Protein AF-A0A9E4DY76-F1 (afdb_monomer)

Mean predicted aligned error: 4.2 Å

Solvent-accessible surface area (backbone atoms only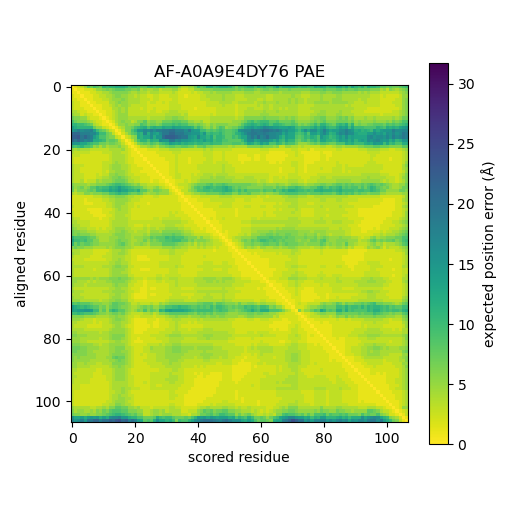 — not comparable to full-atom values): 7134 Å² total; per-residue (Å²): 137,89,80,87,87,82,88,83,85,87,84,70,58,85,99,66,62,73,85,73,60,51,61,70,65,53,86,79,58,78,75,90,82,75,93,61,71,50,72,51,74,31,88,49,70,27,47,72,91,71,70,30,59,67,46,52,87,70,53,35,76,76,25,80,73,82,58,49,75,63,78,88,71,39,63,17,41,58,63,94,61,52,30,74,95,68,35,85,56,50,74,52,57,44,45,56,73,39,70,50,74,51,69,62,47,42,127

Foldseek 3Di:
DDDDDDDDDDDDDPPPDDDQAAAFCCVVPPDDDFPDKDKDAAQAWFDPVNDADKAQPPPLAVAHDDFDDDPDNDRHDDCVCRPCVRGPIDGDTDGHGDMDMDGGRDD

pLDDT: mean 89.6, std 8.69, range [58.22, 98.06]

Sequence (107 aa):
SVQWHHTVLHAKPPERGTPFPMHQDYPFYPHDGLDFVDCLLHLDDTPLESGSLCVVPGSHKDGGLEHIMGPDTAPHLPTDVYHPDRVESIPIPAKAGDVIFFSEPYR

Structure (mmCIF, N/CA/C/O backbone):
data_AF-A0A9E4DY76-F1
#
_entry.id   AF-A0A9E4DY76-F1
#
loop_
_atom_site.group_PDB
_atom_site.id
_atom_site.type_symbol
_atom_site.label_atom_id
_atom_site.label_alt_id
_atom_site.label_comp_id
_atom_site.label_asym_id
_atom_site.label_entity_id
_atom_site.label_seq_id
_atom_site.pdbx_PDB_ins_code
_atom_site.Cartn_x
_atom_site.Cartn_y
_atom_site.Cartn_z
_atom_site.occupancy
_atom_site.B_iso_or_equiv
_atom_site.auth_seq_id
_atom_site.auth_comp_id
_atom_site.auth_asym_id
_atom_site.auth_atom_id
_atom_site.pdbx_PDB_model_num
ATOM 1 N N . SER A 1 1 ? 6.770 -20.022 11.637 1.00 84.69 1 SER A N 1
ATOM 2 C CA . SER A 1 1 ? 6.596 -18.843 12.513 1.00 84.69 1 SER A CA 1
ATOM 3 C C . SER A 1 1 ? 6.499 -17.616 11.627 1.00 84.69 1 SER A C 1
ATOM 5 O O . SER A 1 1 ? 7.063 -17.646 10.543 1.00 84.69 1 SER A O 1
ATOM 7 N N . VAL A 1 2 ? 5.778 -16.577 12.051 1.00 89.69 2 VAL A N 1
ATOM 8 C CA . VAL A 1 2 ? 5.733 -15.278 11.351 1.00 89.69 2 VAL A CA 1
ATOM 9 C C . VAL A 1 2 ? 6.743 -14.345 12.017 1.00 89.69 2 VAL A C 1
ATOM 11 O O . VAL A 1 2 ? 6.894 -14.396 13.239 1.00 89.69 2 VAL A O 1
ATOM 14 N N . GLN A 1 3 ? 7.456 -13.544 11.228 1.00 92.00 3 GLN A N 1
ATOM 15 C CA . GLN A 1 3 ? 8.448 -12.582 11.710 1.00 92.00 3 GLN A CA 1
ATOM 16 C C . GLN A 1 3 ? 8.102 -11.183 11.203 1.00 92.00 3 GLN A C 1
ATOM 18 O O . GLN A 1 3 ? 7.587 -11.033 10.101 1.00 92.00 3 GLN A O 1
ATOM 23 N N . TRP A 1 4 ? 8.384 -10.166 12.015 1.00 93.81 4 TRP A N 1
ATOM 24 C CA . TRP A 1 4 ? 8.183 -8.770 11.643 1.00 93.81 4 TRP A CA 1
ATOM 25 C C . TRP A 1 4 ? 9.409 -8.247 10.900 1.00 93.81 4 TRP A C 1
ATOM 27 O O . TRP A 1 4 ? 10.501 -8.246 11.467 1.00 93.81 4 TRP A O 1
ATOM 37 N N . HIS A 1 5 ? 9.235 -7.804 9.654 1.00 92.81 5 HIS A N 1
ATOM 38 C CA . HIS A 1 5 ? 10.334 -7.256 8.859 1.00 92.81 5 HIS A CA 1
ATOM 39 C C . HIS A 1 5 ? 10.564 -5.767 9.157 1.00 92.81 5 HIS A C 1
ATOM 41 O O . HIS A 1 5 ? 11.655 -5.376 9.565 1.00 92.81 5 HIS A O 1
ATOM 47 N N . HIS A 1 6 ? 9.535 -4.930 8.986 1.00 93.56 6 HIS A N 1
ATOM 48 C CA . HIS A 1 6 ? 9.633 -3.475 9.126 1.00 93.56 6 HIS A CA 1
ATOM 49 C C . HIS A 1 6 ? 8.249 -2.833 9.315 1.00 93.56 6 HIS A C 1
ATOM 51 O O . HIS A 1 6 ? 7.231 -3.520 9.286 1.00 93.56 6 HIS A O 1
ATOM 57 N N . THR A 1 7 ? 8.214 -1.517 9.548 1.00 95.31 7 THR A N 1
ATOM 58 C CA . THR A 1 7 ? 6.970 -0.744 9.656 1.00 95.31 7 THR A CA 1
ATOM 59 C C . THR A 1 7 ? 7.168 0.706 9.260 1.00 95.31 7 THR A C 1
ATOM 61 O O . THR A 1 7 ? 8.234 1.276 9.503 1.00 95.31 7 THR A O 1
ATOM 64 N N . VAL A 1 8 ? 6.124 1.301 8.691 1.00 93.19 8 VAL A N 1
ATOM 65 C CA . VAL A 1 8 ? 6.071 2.711 8.311 1.00 93.19 8 VAL A CA 1
ATOM 66 C C . VAL A 1 8 ? 4.719 3.283 8.731 1.00 93.19 8 VAL A C 1
ATOM 68 O O . VAL A 1 8 ? 3.693 2.612 8.646 1.00 93.19 8 VAL A O 1
ATOM 71 N N . LEU A 1 9 ? 4.719 4.527 9.215 1.00 92.62 9 LEU A N 1
ATOM 72 C CA . LEU A 1 9 ? 3.506 5.260 9.571 1.00 92.62 9 LEU A CA 1
ATOM 73 C C . LEU A 1 9 ? 3.160 6.256 8.460 1.00 92.62 9 LEU A C 1
ATOM 75 O O . LEU A 1 9 ? 3.905 7.208 8.226 1.00 92.62 9 LEU A O 1
ATOM 79 N N . HIS A 1 10 ? 2.012 6.069 7.808 1.00 88.12 10 HIS A N 1
ATOM 80 C CA . HIS A 1 10 ? 1.517 6.971 6.767 1.00 88.12 10 HIS A CA 1
ATOM 81 C C . HIS A 1 10 ? 0.512 7.967 7.350 1.00 88.12 10 HIS A C 1
ATOM 83 O O . HIS A 1 10 ? -0.660 7.651 7.525 1.00 88.12 10 HIS A O 1
ATOM 89 N N . ALA A 1 11 ? 0.961 9.191 7.636 1.00 85.88 11 ALA A N 1
ATOM 90 C CA . ALA A 1 11 ? 0.077 10.278 8.049 1.00 85.88 11 ALA A CA 1
ATOM 91 C C . ALA A 1 11 ? -0.404 11.072 6.823 1.00 85.88 11 ALA A C 1
ATOM 93 O O . ALA A 1 11 ? 0.406 11.677 6.119 1.00 85.88 11 ALA A O 1
ATOM 94 N N . LYS A 1 12 ? -1.720 11.103 6.585 1.00 79.31 12 LYS A N 1
ATOM 95 C CA . LYS A 1 12 ? -2.344 11.859 5.487 1.00 79.31 12 LYS A CA 1
ATOM 96 C C . LYS A 1 12 ? -3.215 12.992 6.047 1.00 79.31 12 LYS A C 1
ATOM 98 O O . LYS A 1 12 ? -4.395 12.779 6.307 1.00 79.31 12 LYS A O 1
ATOM 103 N N . PRO A 1 13 ? -2.660 14.195 6.277 1.00 75.75 13 PRO A N 1
ATOM 104 C CA . PRO A 1 13 ? -3.461 15.320 6.746 1.00 75.75 13 PRO A CA 1
ATOM 105 C C . PRO A 1 13 ? -4.515 15.733 5.697 1.00 75.75 13 PRO A C 1
ATOM 107 O O . PRO A 1 13 ? -4.228 15.666 4.495 1.00 75.75 13 PRO A O 1
ATOM 110 N N . PRO A 1 14 ? -5.699 16.217 6.126 1.00 69.44 14 PRO A N 1
ATOM 111 C CA . PRO A 1 14 ? -6.727 16.736 5.223 1.00 69.44 14 PRO A CA 1
ATOM 112 C C . PRO A 1 14 ? -6.160 17.784 4.256 1.00 69.44 14 PRO A C 1
ATOM 114 O O . PRO A 1 14 ? -5.288 18.567 4.634 1.00 69.44 14 PRO A O 1
ATOM 117 N N . GLU A 1 15 ? -6.645 17.790 3.008 1.00 64.19 15 GLU A N 1
ATOM 118 C CA . GLU A 1 15 ? -6.320 18.775 1.951 1.00 64.19 15 GLU A CA 1
ATOM 119 C C . GLU A 1 15 ? -4.847 18.824 1.489 1.00 64.19 15 GLU A C 1
ATOM 121 O O . GLU A 1 15 ? -4.516 19.539 0.545 1.00 64.19 15 GLU A O 1
ATOM 126 N N . ARG A 1 16 ? -3.954 18.051 2.119 1.00 60.03 16 ARG A N 1
ATOM 127 C CA . ARG A 1 16 ? -2.513 17.981 1.812 1.00 60.03 16 ARG A CA 1
ATOM 128 C C . ARG A 1 16 ? -2.045 16.590 1.392 1.00 60.03 16 ARG A C 1
ATOM 130 O O . ARG A 1 16 ? -0.845 16.357 1.280 1.00 60.03 16 ARG A O 1
ATOM 137 N N . GLY A 1 17 ? -2.973 15.664 1.171 1.00 59.56 17 GLY A N 1
ATOM 138 C CA . GLY A 1 17 ? -2.649 14.358 0.615 1.00 59.56 17 GLY A CA 1
ATOM 139 C C . GLY A 1 17 ? -2.185 14.500 -0.831 1.00 59.56 17 GLY A C 1
ATOM 140 O O . GLY A 1 17 ? -2.997 14.756 -1.716 1.00 59.56 17 GLY A O 1
ATOM 141 N N . THR A 1 18 ? -0.890 14.321 -1.084 1.00 64.88 18 THR A N 1
ATOM 142 C CA . THR A 1 18 ? -0.399 14.083 -2.445 1.00 64.88 18 THR A CA 1
ATOM 143 C C . THR A 1 18 ? -0.904 12.708 -2.891 1.00 64.88 18 THR A C 1
ATOM 145 O O . THR A 1 18 ? -0.754 11.749 -2.125 1.00 64.88 18 THR A O 1
ATOM 148 N N . PRO A 1 19 ? -1.500 12.570 -4.091 1.00 73.88 19 PRO A N 1
ATOM 149 C CA . PRO A 1 19 ? -1.852 11.263 -4.628 1.00 73.88 19 PRO A CA 1
ATOM 150 C C . PRO A 1 19 ? -0.604 10.385 -4.661 1.00 73.88 19 PRO A C 1
ATOM 152 O O . PRO A 1 19 ? 0.416 10.781 -5.224 1.00 73.88 19 PRO A O 1
ATOM 155 N N . PHE A 1 20 ? -0.682 9.216 -4.035 1.00 84.38 20 PHE A N 1
ATOM 156 C CA . PHE A 1 20 ? 0.376 8.221 -4.102 1.00 84.38 20 PHE A CA 1
ATOM 157 C C . PHE A 1 20 ? 0.071 7.343 -5.320 1.00 84.38 20 PHE A C 1
ATOM 159 O O . PHE A 1 20 ? -0.965 6.671 -5.308 1.00 84.38 20 PHE A O 1
ATOM 166 N N . PRO A 1 21 ? 0.853 7.420 -6.412 1.00 92.38 21 PRO A N 1
ATOM 167 C CA . PRO A 1 21 ? 0.510 6.693 -7.626 1.00 92.38 21 PRO A CA 1
ATOM 168 C C . PRO A 1 21 ? 0.577 5.174 -7.404 1.00 92.38 21 PRO A C 1
ATOM 170 O O . PRO A 1 21 ? 1.186 4.697 -6.444 1.00 92.38 21 PRO A O 1
ATOM 173 N N . MET A 1 22 ? -0.063 4.404 -8.289 1.00 94.69 22 MET A N 1
ATOM 174 C CA . MET A 1 22 ? -0.030 2.939 -8.213 1.00 94.69 22 MET A CA 1
ATOM 175 C C . MET A 1 22 ? 1.417 2.433 -8.219 1.00 94.69 22 MET A C 1
ATOM 177 O O . MET A 1 22 ? 2.230 2.895 -9.016 1.00 94.69 22 MET A O 1
ATOM 181 N N . HIS A 1 23 ? 1.729 1.490 -7.338 1.00 95.12 23 HIS A N 1
ATOM 182 C CA . HIS A 1 23 ? 3.058 0.914 -7.135 1.00 95.12 23 HIS A CA 1
ATOM 183 C C . HIS A 1 23 ? 2.920 -0.524 -6.615 1.00 95.12 23 HIS A C 1
ATOM 185 O O . HIS A 1 23 ? 1.817 -0.980 -6.303 1.00 95.12 23 HIS A O 1
ATOM 191 N N . GLN A 1 24 ? 4.042 -1.231 -6.568 1.00 95.19 24 GLN A N 1
ATOM 192 C CA . GLN A 1 24 ? 4.257 -2.435 -5.766 1.00 95.19 24 GLN A CA 1
ATOM 193 C C . GLN A 1 24 ? 5.156 -2.036 -4.581 1.00 95.19 24 GLN A C 1
ATOM 195 O O . GLN A 1 24 ? 5.918 -1.074 -4.713 1.00 95.19 24 GLN A O 1
ATOM 200 N N . ASP A 1 25 ? 5.080 -2.730 -3.445 1.00 93.31 25 ASP A N 1
ATOM 201 C CA . ASP A 1 25 ? 5.796 -2.323 -2.222 1.00 93.31 25 ASP A CA 1
ATOM 202 C C . ASP A 1 25 ? 7.273 -2.755 -2.261 1.00 93.31 25 ASP A C 1
ATOM 204 O O . ASP A 1 25 ? 8.159 -2.013 -1.818 1.00 93.31 25 ASP A O 1
ATOM 208 N N . TYR A 1 26 ? 7.577 -3.882 -2.913 1.00 92.12 26 TYR A N 1
ATOM 209 C CA . TYR A 1 26 ? 8.938 -4.409 -3.052 1.00 92.12 26 TYR A CA 1
ATOM 210 C C . TYR A 1 26 ? 10.016 -3.379 -3.486 1.00 92.12 26 TYR A C 1
ATOM 212 O O . TYR A 1 26 ? 11.084 -3.350 -2.870 1.00 92.12 26 TYR A O 1
ATOM 220 N N . PRO A 1 27 ? 9.814 -2.509 -4.502 1.00 92.38 27 PRO A N 1
ATOM 221 C CA . PRO A 1 27 ? 10.781 -1.469 -4.871 1.00 92.38 27 PRO A CA 1
ATOM 222 C C . PRO A 1 27 ? 11.120 -0.461 -3.765 1.00 92.38 27 PRO A C 1
ATOM 224 O O . PRO A 1 27 ? 12.211 0.112 -3.800 1.00 92.38 27 PRO A O 1
ATOM 227 N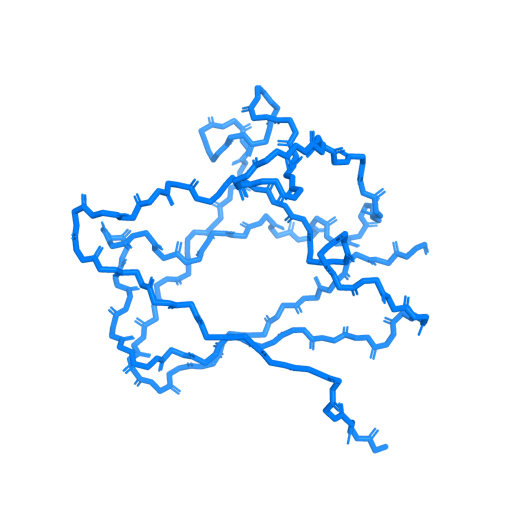 N . PHE A 1 28 ? 10.225 -0.228 -2.800 1.00 91.44 28 PHE A N 1
ATOM 228 C CA . PHE A 1 28 ? 10.517 0.593 -1.620 1.00 91.44 28 PHE A CA 1
ATOM 229 C C . PHE A 1 28 ? 11.313 -0.191 -0.574 1.00 91.44 28 PHE A C 1
ATOM 231 O O . PHE A 1 28 ? 12.216 0.362 0.062 1.00 91.44 28 PHE A O 1
ATOM 238 N N . TYR A 1 29 ? 10.996 -1.477 -0.409 1.00 90.44 29 TYR A N 1
ATOM 239 C CA . TYR A 1 29 ? 11.518 -2.320 0.666 1.00 90.44 29 TYR A CA 1
ATOM 240 C C . TYR A 1 29 ? 12.070 -3.642 0.120 1.00 90.44 29 TYR A C 1
ATOM 242 O O . TYR A 1 29 ? 11.505 -4.702 0.393 1.00 90.44 29 TYR A O 1
ATOM 250 N N . PRO A 1 30 ? 13.182 -3.621 -0.637 1.00 89.75 30 PRO A N 1
ATOM 251 C CA . PRO A 1 30 ? 13.701 -4.822 -1.275 1.00 89.75 30 PRO A CA 1
ATOM 252 C C . PRO A 1 30 ? 14.090 -5.873 -0.233 1.00 89.75 3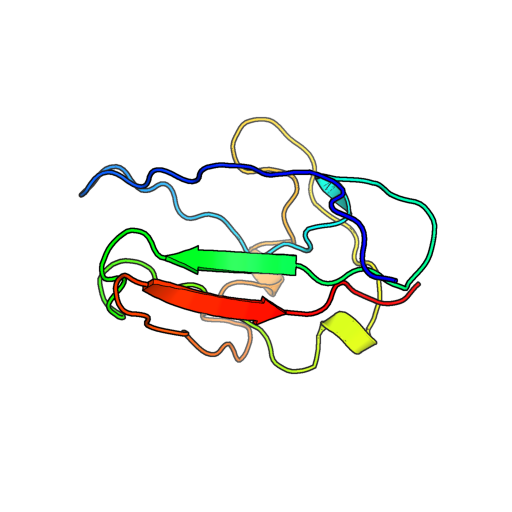0 PRO A C 1
ATOM 254 O O . PRO A 1 30 ? 14.825 -5.594 0.717 1.00 89.75 30 PRO A O 1
ATOM 257 N N . HIS A 1 31 ? 13.608 -7.094 -0.438 1.00 89.19 31 HIS A N 1
ATOM 258 C CA . HIS A 1 31 ? 13.819 -8.232 0.450 1.00 89.19 31 HIS A CA 1
ATOM 259 C C . HIS A 1 31 ? 14.003 -9.538 -0.340 1.00 89.19 31 HIS A C 1
ATOM 261 O O . HIS A 1 31 ? 13.650 -9.636 -1.516 1.00 89.19 31 HIS A O 1
ATOM 267 N N . ASP A 1 32 ? 14.585 -10.552 0.303 1.00 87.12 32 ASP A N 1
ATOM 268 C CA . ASP A 1 32 ? 14.849 -11.851 -0.318 1.00 87.12 32 ASP A CA 1
ATOM 269 C C . ASP A 1 32 ? 13.758 -12.869 0.027 1.00 87.12 32 ASP A C 1
ATOM 271 O O . ASP A 1 32 ? 13.441 -13.086 1.196 1.00 87.12 32 ASP A O 1
ATOM 275 N N . GLY A 1 33 ? 13.240 -13.556 -0.993 1.00 82.25 33 GLY A N 1
ATOM 276 C CA . GLY A 1 33 ? 12.200 -14.578 -0.854 1.00 82.25 33 GLY A CA 1
ATOM 277 C C . GLY A 1 33 ? 10.846 -14.125 -1.394 1.00 82.25 33 GLY A C 1
ATOM 278 O O . GLY A 1 33 ? 10.714 -13.025 -1.918 1.00 82.25 33 GLY A O 1
ATOM 279 N N . LEU A 1 34 ? 9.857 -15.016 -1.308 1.00 74.88 34 LEU A N 1
ATOM 280 C CA . LEU A 1 34 ? 8.493 -14.801 -1.819 1.00 74.88 34 LEU A CA 1
ATOM 281 C C . LEU A 1 34 ? 7.429 -14.864 -0.713 1.00 74.88 34 LEU A C 1
ATOM 283 O O . LEU A 1 34 ? 6.240 -14.733 -0.985 1.00 74.88 34 LEU A O 1
ATOM 287 N N . ASP A 1 35 ? 7.852 -15.082 0.532 1.00 86.69 35 ASP A N 1
ATOM 288 C CA . ASP A 1 35 ? 6.972 -15.390 1.661 1.00 86.69 35 ASP A CA 1
ATOM 289 C C . ASP A 1 35 ? 6.670 -14.137 2.504 1.00 86.69 35 ASP A C 1
ATOM 291 O O . ASP A 1 35 ? 6.748 -14.168 3.735 1.00 86.69 35 ASP A O 1
ATOM 295 N N . PHE A 1 36 ? 6.354 -13.025 1.833 1.00 91.31 36 PHE A N 1
ATOM 296 C CA . PHE A 1 36 ? 6.009 -11.746 2.456 1.00 91.31 36 PHE A CA 1
ATOM 297 C C . PHE A 1 36 ? 4.526 -11.422 2.261 1.00 91.31 36 PHE A C 1
ATOM 299 O O . PHE A 1 36 ? 3.898 -11.793 1.269 1.00 91.31 36 PHE A O 1
ATOM 306 N N . VAL A 1 37 ? 3.957 -10.746 3.254 1.00 93.19 37 VAL A N 1
ATOM 307 C CA . VAL A 1 37 ? 2.600 -10.203 3.223 1.00 93.19 37 VAL A CA 1
ATOM 308 C C . VAL A 1 37 ? 2.630 -8.860 3.924 1.00 93.19 37 VAL A C 1
ATOM 310 O O . VAL A 1 37 ? 3.166 -8.758 5.032 1.00 93.19 37 VAL A O 1
ATOM 313 N N . ASP A 1 38 ? 2.025 -7.862 3.299 1.00 94.69 38 ASP A N 1
ATOM 314 C CA . ASP A 1 38 ? 1.892 -6.545 3.893 1.00 94.69 38 ASP A CA 1
ATOM 315 C C . ASP A 1 38 ? 0.551 -6.422 4.596 1.00 94.69 38 ASP A C 1
ATOM 317 O O . ASP A 1 38 ? -0.467 -7.010 4.206 1.00 94.69 38 ASP A O 1
ATOM 321 N N . CYS A 1 39 ? 0.562 -5.657 5.683 1.00 96.00 39 CYS A N 1
ATOM 322 C CA . CYS A 1 39 ? -0.640 -5.317 6.415 1.00 96.00 39 CYS A CA 1
ATOM 323 C C . CYS A 1 39 ? -0.703 -3.817 6.695 1.00 96.00 39 CYS A C 1
ATOM 325 O O . CYS A 1 39 ? 0.237 -3.232 7.236 1.00 96.00 39 CYS A O 1
ATOM 327 N N . LEU A 1 40 ? -1.848 -3.213 6.389 1.00 96.06 40 LEU A N 1
ATOM 328 C CA . LEU A 1 40 ? -2.148 -1.821 6.691 1.00 96.06 40 LEU A CA 1
ATOM 329 C C . LEU A 1 40 ? -3.152 -1.762 7.843 1.00 96.06 40 LEU A C 1
ATOM 331 O O . LEU A 1 40 ? -4.318 -2.119 7.677 1.00 96.06 40 LEU A O 1
ATOM 335 N N . LEU A 1 41 ? -2.685 -1.327 9.015 1.00 97.06 41 LEU A N 1
ATOM 336 C CA . LEU A 1 41 ? -3.533 -1.034 10.171 1.00 97.06 41 LEU A CA 1
ATOM 337 C C . LEU A 1 41 ? -4.049 0.403 10.071 1.00 97.06 41 LEU A C 1
ATOM 339 O O . LEU A 1 41 ? -3.261 1.352 10.086 1.00 97.06 41 LEU A O 1
ATOM 343 N N . HI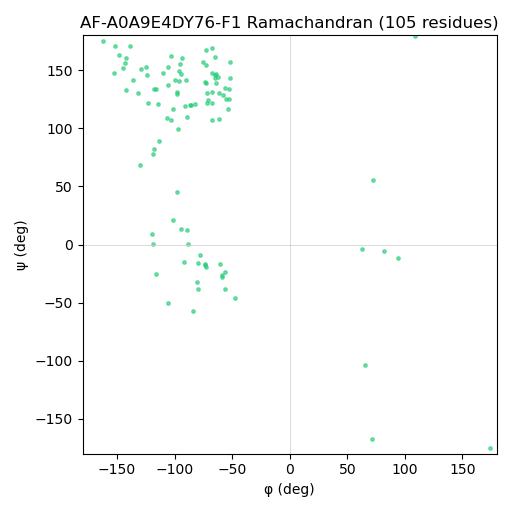S A 1 42 ? -5.366 0.561 10.033 1.00 96.00 42 HIS A N 1
ATOM 344 C CA . HIS A 1 42 ? -6.008 1.869 10.008 1.00 96.00 42 HIS A CA 1
ATOM 345 C C . HIS A 1 42 ? -6.112 2.447 11.423 1.00 96.00 42 HIS A C 1
ATOM 347 O O . HIS A 1 42 ? -6.709 1.845 12.315 1.00 96.00 42 HIS A O 1
ATOM 353 N N . LEU A 1 43 ? -5.511 3.619 11.641 1.00 94.69 43 LEU A N 1
ATOM 354 C CA . LEU A 1 43 ? -5.563 4.331 12.928 1.00 94.69 43 LEU A CA 1
ATOM 355 C C . LEU A 1 43 ? -6.727 5.332 13.008 1.00 94.69 43 LEU A C 1
ATOM 357 O O . LEU A 1 43 ? -7.081 5.774 14.100 1.00 94.69 43 LEU A O 1
ATOM 361 N N . ASP A 1 44 ? -7.322 5.662 11.867 1.00 93.12 44 ASP A N 1
ATOM 362 C CA . ASP A 1 44 ? -8.499 6.504 11.698 1.00 93.12 44 ASP A CA 1
ATOM 363 C C . ASP A 1 44 ? -9.440 5.906 10.638 1.00 93.12 44 ASP A C 1
ATOM 365 O O . ASP A 1 44 ? -9.120 4.921 9.970 1.00 93.12 44 ASP A O 1
ATOM 369 N N . ASP A 1 45 ? -10.641 6.474 10.521 1.00 93.56 45 ASP A N 1
ATOM 370 C CA . ASP A 1 45 ? -11.580 6.089 9.471 1.00 93.56 45 ASP A CA 1
ATOM 371 C C . ASP A 1 45 ? -11.079 6.602 8.116 1.00 93.56 45 ASP A C 1
ATOM 373 O O . ASP A 1 45 ? -10.776 7.784 7.952 1.00 93.56 45 ASP A O 1
ATOM 377 N N . THR A 1 46 ? -11.047 5.719 7.122 1.00 92.12 46 THR A N 1
ATOM 378 C CA . THR A 1 46 ? -10.648 6.025 5.747 1.00 92.12 46 THR A CA 1
ATOM 379 C C . THR A 1 46 ? -11.817 5.741 4.801 1.00 92.12 46 THR A C 1
ATOM 381 O O . THR A 1 46 ? -11.863 4.679 4.167 1.00 92.12 46 THR A O 1
ATOM 384 N N . PRO A 1 47 ? -12.819 6.636 4.734 1.00 91.19 47 PRO A N 1
ATOM 385 C CA . PRO A 1 47 ? -13.927 6.486 3.803 1.00 91.19 47 PRO A CA 1
ATOM 386 C C . PRO A 1 47 ? -13.461 6.644 2.345 1.00 91.19 47 PRO A C 1
ATOM 388 O O . PRO A 1 47 ? -12.338 7.064 2.061 1.00 91.19 47 PRO A O 1
ATOM 391 N N . LEU A 1 48 ? -14.335 6.309 1.395 1.00 87.69 48 LEU A N 1
ATOM 392 C CA . LEU A 1 48 ? -14.014 6.349 -0.036 1.00 87.69 48 LEU A CA 1
ATOM 393 C C . LEU A 1 48 ? -13.525 7.740 -0.477 1.00 87.69 48 LEU A C 1
ATOM 395 O O . LEU A 1 48 ? -12.594 7.866 -1.272 1.00 87.69 48 LEU A O 1
ATOM 399 N N . GLU A 1 49 ? -14.126 8.791 0.075 1.00 84.06 49 GLU A N 1
ATOM 400 C CA . GLU A 1 49 ? -13.857 10.180 -0.289 1.00 84.06 49 GLU A CA 1
ATOM 401 C C . GLU A 1 49 ? -12.503 10.684 0.235 1.00 84.06 49 GLU A C 1
ATOM 403 O O . GLU A 1 49 ? -11.997 11.691 -0.260 1.00 84.06 49 GLU A O 1
ATOM 408 N N . SER A 1 50 ? -11.895 10.001 1.215 1.00 78.50 50 SER A N 1
ATOM 409 C CA . SER A 1 50 ? -10.628 10.410 1.838 1.00 78.50 50 SER A CA 1
ATOM 410 C C . SER A 1 50 ? -9.394 9.752 1.212 1.00 78.50 50 SER A C 1
ATOM 412 O O . SER A 1 50 ? -8.315 9.784 1.806 1.00 78.50 50 SER A O 1
ATOM 414 N N . GLY A 1 51 ? -9.532 9.128 0.039 1.00 77.75 51 GLY A N 1
ATOM 415 C CA . GLY A 1 51 ? -8.429 8.432 -0.623 1.00 77.75 51 GLY A CA 1
ATOM 416 C C . GLY A 1 51 ? -8.058 7.129 0.086 1.00 77.75 51 GLY A C 1
ATOM 417 O O . GLY A 1 51 ? -6.900 6.939 0.481 1.00 77.75 51 GLY A O 1
ATOM 418 N N . SER A 1 52 ? -9.053 6.250 0.252 1.00 88.38 52 SER A N 1
ATOM 419 C CA . SER A 1 52 ? -8.860 4.864 0.690 1.00 88.38 52 SER A CA 1
ATOM 420 C C . SER A 1 52 ? -7.816 4.140 -0.161 1.00 88.38 52 SER A C 1
ATOM 422 O O . SER A 1 52 ? -7.585 4.509 -1.313 1.00 88.38 52 SER A O 1
ATOM 424 N N . LEU A 1 53 ? -7.212 3.082 0.386 1.00 92.44 53 LEU A N 1
ATOM 425 C CA . LEU A 1 53 ? -6.357 2.194 -0.400 1.00 92.44 53 LEU A CA 1
ATOM 426 C C . LEU A 1 53 ? -7.127 1.710 -1.637 1.00 92.44 53 LEU A C 1
ATOM 428 O O . LEU A 1 53 ? -8.276 1.294 -1.517 1.00 92.44 53 LEU A O 1
ATOM 432 N N . CYS A 1 54 ? -6.496 1.752 -2.806 1.00 93.19 54 CYS A N 1
ATOM 433 C CA . CYS A 1 54 ? -7.031 1.168 -4.031 1.00 93.19 54 CYS A CA 1
ATOM 434 C C . CYS A 1 54 ? -6.107 0.046 -4.483 1.00 93.19 54 CYS A C 1
ATOM 436 O O . CYS A 1 54 ? -4.890 0.221 -4.520 1.00 93.19 54 CYS A O 1
ATOM 438 N N . VAL A 1 55 ? -6.686 -1.098 -4.839 1.00 95.44 55 VAL A N 1
ATOM 439 C CA . VAL A 1 55 ? -5.935 -2.284 -5.268 1.00 95.44 55 VAL A CA 1
ATOM 440 C C . VAL A 1 55 ? -6.404 -2.758 -6.635 1.00 95.44 55 VAL A C 1
ATOM 442 O O . VAL A 1 55 ? -7.561 -2.565 -7.000 1.00 95.44 55 VAL A O 1
ATOM 445 N N . VAL A 1 56 ? -5.523 -3.421 -7.382 1.00 95.88 56 VAL A N 1
ATOM 446 C CA . VAL A 1 56 ? -5.875 -4.124 -8.625 1.00 95.88 56 VAL A CA 1
ATOM 447 C C . VAL A 1 56 ? -5.929 -5.621 -8.310 1.00 95.88 56 VAL A C 1
ATOM 449 O O . VAL A 1 56 ? -4.882 -6.228 -8.070 1.00 95.88 56 VAL A O 1
ATOM 452 N N . PRO A 1 57 ? -7.119 -6.245 -8.238 1.00 95.44 57 PRO A N 1
ATOM 453 C CA . PRO A 1 57 ? -7.232 -7.644 -7.842 1.00 95.44 57 PRO A CA 1
ATOM 454 C C . PRO A 1 57 ? -6.428 -8.573 -8.756 1.00 95.44 57 PRO A C 1
ATOM 456 O O . PRO A 1 57 ? -6.580 -8.559 -9.971 1.00 95.44 57 PRO A O 1
ATOM 459 N N . GLY A 1 58 ? -5.591 -9.421 -8.158 1.00 94.50 58 GLY A N 1
ATOM 460 C CA . GLY A 1 58 ? -4.797 -10.409 -8.892 1.00 94.50 58 GLY A CA 1
ATOM 461 C C . GLY A 1 58 ? -3.504 -9.890 -9.527 1.00 94.50 58 GLY A C 1
ATOM 462 O O . GLY A 1 58 ? -2.736 -10.727 -9.989 1.00 94.50 58 GLY A O 1
ATOM 463 N N . SER A 1 59 ? -3.211 -8.584 -9.483 1.00 94.44 59 SER A N 1
ATOM 464 C CA . SER A 1 59 ? -2.006 -7.996 -10.104 1.00 94.44 59 SER A CA 1
ATOM 465 C C . SER A 1 59 ? -0.683 -8.570 -9.582 1.00 94.44 59 SER A C 1
ATOM 467 O O . SER A 1 59 ? 0.300 -8.643 -10.308 1.00 94.44 59 SER A O 1
ATOM 469 N N . HIS A 1 60 ? -0.655 -9.044 -8.337 1.00 92.88 60 HIS A N 1
ATOM 470 C CA . HIS A 1 60 ? 0.501 -9.720 -7.736 1.00 92.88 60 HIS A CA 1
ATOM 471 C C . HIS A 1 60 ? 0.918 -11.010 -8.474 1.00 92.88 60 HIS A C 1
ATOM 473 O O . HIS A 1 60 ? 2.026 -11.508 -8.284 1.00 92.88 60 HIS A O 1
ATOM 479 N N . LYS A 1 61 ? 0.046 -11.576 -9.319 1.00 92.38 61 LYS A N 1
ATOM 480 C CA . LYS A 1 61 ? 0.343 -12.781 -10.110 1.00 92.38 61 LYS A CA 1
ATOM 481 C C . LYS A 1 61 ? 1.171 -12.497 -11.361 1.00 92.38 61 LYS A C 1
ATOM 483 O O . LYS A 1 61 ? 1.734 -13.436 -11.913 1.00 92.38 61 LYS A O 1
ATOM 488 N N . ASP A 1 62 ? 1.253 -11.236 -11.778 1.00 90.31 62 ASP A N 1
ATOM 489 C CA . ASP A 1 62 ? 2.013 -10.808 -12.959 1.00 90.31 62 ASP A CA 1
ATOM 490 C C . ASP A 1 62 ? 3.478 -10.472 -12.625 1.00 90.31 62 ASP A C 1
ATOM 492 O O . ASP A 1 62 ? 4.266 -10.116 -13.499 1.00 90.31 62 ASP A O 1
ATOM 496 N N . GLY A 1 63 ? 3.844 -10.617 -11.350 1.00 91.25 63 GLY A N 1
ATOM 497 C CA . GLY A 1 63 ? 5.180 -10.411 -10.820 1.00 91.25 63 GLY A CA 1
ATOM 498 C C . GLY A 1 63 ? 5.646 -8.961 -10.765 1.00 91.25 63 GLY A C 1
ATOM 499 O O . GLY A 1 63 ? 4.852 -8.021 -10.831 1.00 91.25 63 GLY A O 1
ATOM 500 N N . GLY A 1 64 ? 6.947 -8.780 -10.534 1.00 91.69 64 GLY A N 1
ATOM 501 C CA . GLY A 1 64 ? 7.556 -7.460 -10.375 1.00 91.69 64 GLY A CA 1
ATOM 502 C C . GLY A 1 64 ? 7.534 -6.657 -11.679 1.00 91.69 64 GLY A C 1
ATOM 503 O O . GLY A 1 64 ? 8.095 -7.085 -12.686 1.00 91.69 64 GLY A O 1
ATOM 504 N N . LEU A 1 65 ? 6.917 -5.479 -11.647 1.00 94.44 65 LEU A N 1
ATOM 505 C CA . LEU A 1 65 ? 6.818 -4.550 -12.770 1.00 94.44 65 LEU A CA 1
ATOM 506 C C . LEU A 1 65 ? 7.917 -3.483 -12.705 1.00 94.44 65 LEU A C 1
ATOM 508 O O . LEU A 1 65 ? 8.428 -3.135 -11.638 1.00 94.44 65 LEU A O 1
ATOM 512 N N . GLU A 1 66 ? 8.265 -2.915 -13.859 1.00 94.44 66 GLU A N 1
ATOM 513 C CA . GLU A 1 66 ? 9.222 -1.811 -13.930 1.00 94.44 66 GLU A CA 1
ATOM 514 C C . GLU A 1 66 ? 8.611 -0.525 -13.350 1.00 94.44 66 GLU A C 1
ATOM 516 O O . GLU A 1 66 ? 7.550 -0.069 -13.781 1.00 94.44 66 GLU A O 1
ATOM 521 N N . HIS A 1 67 ? 9.292 0.053 -12.358 1.00 95.81 67 HIS A N 1
ATOM 522 C CA . HIS A 1 67 ? 8.876 1.286 -11.698 1.00 95.81 67 HIS A CA 1
ATOM 523 C C . HIS A 1 67 ? 9.652 2.486 -12.241 1.00 95.81 67 HIS A C 1
ATOM 525 O O . HIS A 1 67 ? 10.863 2.431 -12.463 1.00 95.81 67 HIS A O 1
ATOM 531 N N . ILE A 1 68 ? 8.951 3.604 -12.391 1.00 95.69 68 ILE A N 1
ATOM 532 C CA . ILE A 1 68 ? 9.547 4.918 -12.588 1.00 95.69 68 ILE A CA 1
ATOM 533 C C . ILE A 1 68 ? 10.180 5.347 -11.263 1.00 95.69 68 ILE A C 1
ATOM 535 O O . ILE A 1 68 ? 9.511 5.444 -10.233 1.00 95.69 68 ILE A O 1
ATOM 539 N N . MET A 1 69 ? 11.484 5.610 -11.311 1.00 94.69 69 MET A N 1
ATOM 540 C CA . MET A 1 69 ? 12.276 6.081 -10.177 1.00 94.69 69 MET A CA 1
ATOM 541 C C . MET A 1 69 ? 12.399 7.608 -10.209 1.00 94.69 69 MET A C 1
ATOM 543 O O . MET A 1 69 ? 12.451 8.210 -11.282 1.00 94.69 69 MET A O 1
ATOM 547 N N . GLY A 1 70 ? 12.510 8.248 -9.045 1.00 91.00 70 GLY A N 1
ATOM 548 C CA . GLY A 1 70 ? 12.618 9.703 -8.963 1.00 91.00 70 GLY A CA 1
ATOM 549 C C . GLY A 1 70 ? 12.577 10.239 -7.530 1.00 91.00 70 GLY A C 1
ATOM 550 O O . GLY A 1 70 ? 12.591 9.453 -6.583 1.00 91.00 70 GLY A O 1
ATOM 551 N N . PRO A 1 71 ? 12.567 11.570 -7.359 1.00 80.69 71 PRO A N 1
ATOM 552 C CA . PRO A 1 71 ? 12.272 12.197 -6.074 1.00 80.69 71 PRO A CA 1
ATOM 553 C C . PRO A 1 71 ? 10.776 12.081 -5.714 1.00 80.69 71 PRO A C 1
ATOM 555 O O . PRO A 1 71 ? 9.940 11.773 -6.560 1.00 80.69 71 PRO A O 1
ATOM 558 N N . ASP A 1 72 ? 10.448 12.386 -4.457 1.00 80.38 72 ASP A N 1
ATOM 559 C CA . ASP A 1 72 ? 9.083 12.511 -3.924 1.00 80.38 72 ASP A CA 1
ATOM 560 C C . ASP A 1 72 ? 8.246 11.216 -3.912 1.00 80.38 72 ASP A C 1
ATOM 562 O O . ASP A 1 72 ? 8.416 10.393 -3.017 1.00 80.38 72 ASP A O 1
ATOM 566 N N . THR A 1 73 ? 7.299 11.055 -4.845 1.00 82.56 73 THR A N 1
ATOM 567 C CA . THR A 1 73 ? 6.268 9.991 -4.855 1.00 82.56 73 THR A CA 1
ATOM 568 C C . THR A 1 73 ? 6.695 8.709 -5.579 1.00 82.56 73 THR A C 1
ATOM 570 O O . THR A 1 73 ? 5.860 7.854 -5.869 1.00 82.56 73 THR A O 1
ATOM 573 N N . ALA A 1 74 ? 7.982 8.578 -5.892 1.00 90.88 74 ALA A N 1
ATOM 574 C CA . ALA A 1 74 ? 8.572 7.384 -6.483 1.00 90.88 74 ALA A CA 1
ATOM 575 C C . ALA A 1 74 ? 9.150 6.434 -5.410 1.00 90.88 74 ALA A C 1
ATOM 577 O O . ALA A 1 74 ? 9.495 6.893 -4.318 1.00 90.88 74 ALA A O 1
ATOM 578 N N . PRO A 1 75 ? 9.369 5.144 -5.734 1.00 94.44 75 PRO A N 1
ATOM 579 C CA . PRO A 1 75 ? 9.004 4.442 -6.973 1.00 94.44 75 PRO A CA 1
ATOM 580 C C . PRO A 1 75 ? 7.497 4.318 -7.233 1.00 94.44 75 PRO A C 1
ATOM 582 O O . PRO A 1 75 ? 6.716 4.084 -6.321 1.00 94.44 75 PRO A O 1
ATOM 585 N N . HIS A 1 76 ? 7.088 4.417 -8.500 1.00 95.38 76 HIS A N 1
ATOM 586 C CA . HIS A 1 76 ? 5.703 4.159 -8.906 1.00 95.38 76 HIS A CA 1
ATOM 587 C C . HIS A 1 76 ? 5.595 3.587 -10.326 1.00 95.38 76 HIS A C 1
ATOM 589 O O . HIS A 1 76 ? 6.519 3.702 -11.126 1.00 95.38 76 HIS A O 1
ATOM 595 N N . LEU A 1 77 ? 4.457 2.994 -10.677 1.00 95.50 77 LEU A N 1
ATOM 596 C CA . LEU A 1 77 ? 4.174 2.507 -12.029 1.00 95.50 77 LEU A CA 1
ATOM 597 C C . LEU A 1 77 ? 3.846 3.665 -12.995 1.00 95.50 77 LEU A C 1
ATOM 599 O O . LEU A 1 77 ? 3.400 4.729 -12.548 1.00 95.50 77 LEU A O 1
ATOM 603 N N . PRO A 1 78 ? 4.022 3.488 -14.320 1.00 94.81 78 PRO A N 1
ATOM 604 C CA . PRO A 1 78 ? 3.668 4.503 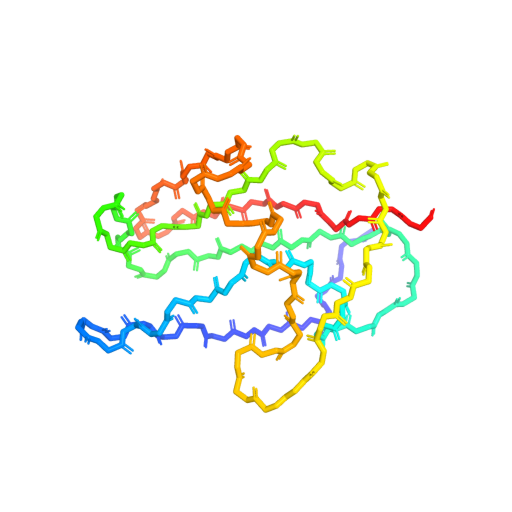-15.315 1.00 94.81 78 PRO A CA 1
ATOM 605 C C . PRO A 1 78 ? 2.213 4.972 -15.184 1.00 94.81 78 PRO A C 1
ATOM 607 O O . PRO A 1 78 ? 1.276 4.188 -15.338 1.00 94.81 78 PRO A O 1
ATOM 610 N N . THR A 1 79 ? 2.005 6.254 -14.875 1.00 92.69 79 THR A N 1
ATOM 611 C CA . THR A 1 79 ? 0.676 6.806 -14.556 1.00 92.69 79 THR A CA 1
ATOM 612 C C . THR A 1 79 ? -0.230 6.938 -15.776 1.00 92.69 79 THR A C 1
ATOM 614 O O . THR A 1 79 ? -1.447 6.989 -15.639 1.00 92.69 79 THR A O 1
ATOM 617 N N . ASP A 1 80 ? 0.324 6.947 -16.982 1.00 93.50 80 ASP A N 1
ATOM 618 C CA . ASP A 1 80 ? -0.417 6.888 -18.242 1.00 93.50 80 ASP A CA 1
ATOM 619 C C . ASP A 1 80 ? -1.000 5.495 -18.534 1.00 93.50 80 ASP A C 1
ATOM 621 O O . ASP A 1 8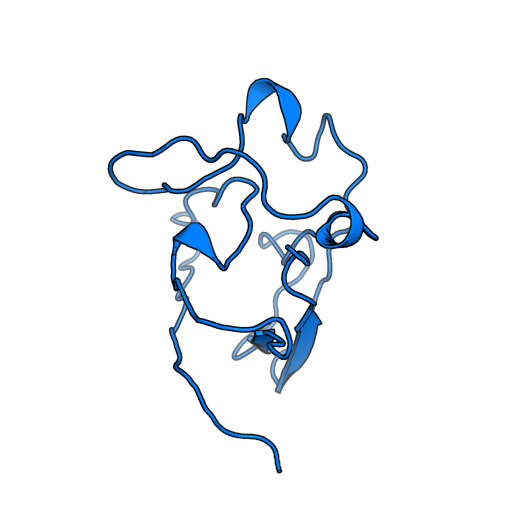0 ? -1.931 5.381 -19.335 1.00 93.50 80 ASP A O 1
ATOM 625 N N . VAL A 1 81 ? -0.501 4.461 -17.850 1.00 94.25 81 VAL A N 1
ATOM 626 C CA . VAL A 1 81 ? -0.977 3.075 -17.941 1.00 94.25 81 VAL A CA 1
ATOM 627 C C . VAL A 1 81 ? -1.790 2.694 -16.705 1.00 94.25 81 VAL A C 1
ATOM 629 O O . VAL A 1 81 ? -2.917 2.230 -16.843 1.00 94.25 81 VAL A O 1
ATOM 632 N N . TYR A 1 82 ? -1.257 2.944 -15.506 1.00 94.38 82 TYR A N 1
ATOM 633 C CA . TYR A 1 82 ? -1.780 2.447 -14.228 1.00 94.38 82 TYR A CA 1
ATOM 634 C C . TYR A 1 82 ? -2.588 3.478 -13.426 1.00 94.38 82 TYR A C 1
ATOM 636 O O . TYR A 1 82 ? -2.746 3.338 -12.217 1.00 94.38 82 TYR A O 1
ATOM 644 N N . HIS A 1 83 ? -3.116 4.529 -14.059 1.00 91.44 83 HIS A N 1
ATOM 645 C CA . HIS A 1 83 ? -4.072 5.407 -13.374 1.00 91.44 83 HIS A CA 1
ATOM 646 C C . HIS A 1 83 ? -5.336 4.620 -12.969 1.00 91.44 83 HIS A C 1
ATOM 648 O O . HIS A 1 83 ? -5.802 3.809 -13.773 1.00 91.44 83 HIS A O 1
ATOM 654 N N . PRO A 1 84 ? -5.966 4.898 -11.811 1.00 87.31 84 PRO A N 1
ATOM 655 C CA . PRO A 1 84 ? -7.246 4.282 -11.435 1.00 87.31 84 PRO A CA 1
ATOM 656 C C . PRO A 1 84 ? -8.384 4.475 -12.456 1.00 87.31 84 PRO A C 1
ATOM 658 O O . PRO A 1 84 ? -9.282 3.649 -12.532 1.00 87.31 84 PRO A O 1
ATOM 661 N N . ASP A 1 85 ? -8.325 5.517 -13.294 1.00 90.25 85 ASP A N 1
ATOM 662 C CA . ASP A 1 85 ? -9.289 5.725 -14.398 1.00 90.25 85 ASP A CA 1
ATOM 663 C C . ASP A 1 85 ? -9.018 4.838 -15.628 1.00 90.25 85 ASP A C 1
ATOM 665 O O . ASP A 1 85 ? -9.789 4.834 -16.588 1.00 90.25 85 ASP A O 1
ATOM 669 N N . ARG A 1 86 ? -7.875 4.148 -15.650 1.00 93.81 86 ARG A N 1
ATOM 670 C CA . ARG A 1 86 ? -7.378 3.356 -16.787 1.00 93.81 86 ARG A CA 1
ATOM 671 C C . ARG A 1 86 ? -7.283 1.871 -16.472 1.00 93.81 86 ARG A C 1
ATOM 673 O O . ARG A 1 86 ? -7.355 1.061 -17.391 1.00 93.81 86 ARG A O 1
ATOM 680 N N . VAL A 1 87 ? -7.128 1.527 -15.197 1.00 94.31 87 VAL A N 1
ATOM 681 C CA . VAL A 1 87 ? -7.070 0.150 -14.712 1.00 94.31 87 VAL A CA 1
ATOM 682 C C . VAL A 1 87 ? -8.235 -0.089 -13.773 1.00 94.31 87 VAL A C 1
ATOM 684 O O . VAL A 1 87 ? -8.491 0.710 -12.874 1.00 94.31 87 VAL A O 1
ATOM 687 N N . GLU A 1 88 ? -8.919 -1.215 -13.964 1.00 94.94 88 GLU A N 1
ATOM 688 C CA . GLU A 1 88 ? -9.955 -1.659 -13.041 1.00 94.94 88 GLU A CA 1
ATOM 689 C C . GLU A 1 88 ? -9.334 -1.897 -11.660 1.00 94.94 88 GLU A C 1
ATOM 691 O O . GLU A 1 88 ? -8.559 -2.831 -11.441 1.00 94.94 88 GLU A O 1
ATOM 696 N N . SER A 1 89 ? -9.648 -0.997 -10.735 1.00 94.38 89 SER A N 1
ATOM 697 C CA . SER A 1 89 ? -9.151 -1.007 -9.367 1.00 94.38 89 SER A CA 1
ATOM 698 C C . SER A 1 89 ? -10.319 -0.890 -8.398 1.00 94.38 89 SER A C 1
ATOM 700 O O . SER A 1 89 ? -11.374 -0.342 -8.723 1.00 94.38 89 SER A O 1
ATOM 702 N N . ILE A 1 90 ? -10.143 -1.453 -7.207 1.00 94.56 90 ILE A N 1
ATOM 703 C CA . ILE A 1 90 ? -11.172 -1.500 -6.175 1.00 94.56 90 ILE A CA 1
ATOM 704 C C . ILE A 1 90 ? -10.702 -0.661 -4.984 1.00 94.56 90 ILE A C 1
ATOM 706 O O . ILE A 1 90 ? -9.653 -0.978 -4.412 1.00 94.56 90 ILE A O 1
ATOM 710 N N . PRO A 1 91 ? -11.454 0.384 -4.591 1.00 94.19 91 PRO A N 1
ATOM 711 C CA . PRO A 1 91 ? -11.203 1.097 -3.350 1.00 94.19 91 PRO A CA 1
ATOM 712 C C . PRO A 1 91 ? -11.624 0.242 -2.154 1.00 94.19 91 PRO A C 1
ATOM 714 O O . PRO A 1 91 ? -12.678 -0.398 -2.166 1.00 94.19 91 PRO A O 1
ATOM 717 N N . ILE A 1 92 ? -10.815 0.265 -1.104 1.00 95.75 92 ILE A N 1
ATOM 718 C CA . ILE A 1 92 ? -11.018 -0.490 0.129 1.00 95.75 92 ILE A CA 1
ATOM 719 C C . ILE A 1 92 ? -11.181 0.514 1.278 1.00 95.75 92 ILE A C 1
ATOM 721 O O . ILE A 1 92 ? -10.201 0.840 1.954 1.00 95.75 92 ILE A O 1
ATOM 725 N N . PRO A 1 93 ? -12.391 1.072 1.480 1.00 95.56 93 PRO A N 1
ATOM 726 C CA . PRO A 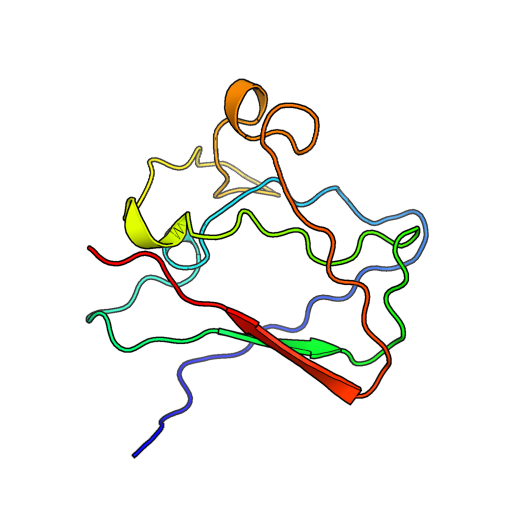1 93 ? -12.655 1.911 2.638 1.00 95.56 93 PRO A CA 1
ATOM 727 C C . PRO A 1 93 ? -12.543 1.081 3.919 1.00 95.56 93 PRO A C 1
ATOM 729 O O . PRO A 1 93 ? -12.913 -0.094 3.945 1.00 95.56 93 PRO A O 1
ATOM 732 N N . ALA A 1 94 ? -12.064 1.709 4.985 1.00 96.31 94 ALA A N 1
ATOM 733 C CA . ALA A 1 94 ? -11.775 1.048 6.253 1.00 96.31 94 ALA A CA 1
ATOM 734 C C . ALA A 1 94 ? -12.131 1.952 7.435 1.00 96.31 94 ALA A C 1
ATOM 736 O O . ALA A 1 94 ? -12.193 3.177 7.297 1.00 96.31 94 ALA A O 1
ATOM 737 N N . LYS A 1 95 ? -12.381 1.353 8.596 1.00 96.94 95 LYS A N 1
ATOM 738 C CA . LYS A 1 95 ? -12.585 2.059 9.865 1.00 96.94 95 LYS A CA 1
ATOM 739 C C . LYS A 1 95 ? -11.344 1.980 10.742 1.00 96.94 95 LYS A C 1
ATOM 741 O O . LYS A 1 95 ? -10.510 1.089 10.577 1.00 96.94 95 LYS A O 1
ATOM 746 N N . ALA A 1 96 ? -11.266 2.863 11.730 1.00 96.75 96 ALA A N 1
ATOM 747 C CA . ALA A 1 96 ? -10.245 2.783 12.763 1.00 96.75 96 ALA A CA 1
ATOM 748 C C . ALA A 1 96 ? -10.230 1.382 13.409 1.00 96.75 96 ALA A C 1
ATOM 750 O O . ALA A 1 96 ? -11.246 0.900 13.919 1.00 96.75 96 ALA A O 1
ATOM 751 N N . GLY A 1 97 ? -9.062 0.742 13.398 1.00 97.88 97 GLY A N 1
ATOM 752 C CA . GLY A 1 97 ? -8.835 -0.612 13.900 1.00 97.88 97 GLY A CA 1
ATOM 753 C C . GLY A 1 97 ? -8.934 -1.724 12.852 1.00 97.88 97 GLY A C 1
ATOM 754 O O . GLY A 1 97 ? -8.510 -2.842 13.150 1.00 97.88 97 GLY A O 1
ATOM 755 N N . ASP A 1 98 ? -9.434 -1.448 11.644 1.00 98.06 98 ASP A N 1
ATOM 756 C CA . ASP A 1 98 ? -9.406 -2.424 10.554 1.00 98.06 98 ASP A CA 1
ATOM 757 C C . ASP A 1 98 ? -7.962 -2.689 10.100 1.00 98.06 98 ASP A C 1
ATOM 759 O O . ASP A 1 98 ? -7.097 -1.806 10.115 1.00 98.06 98 ASP A O 1
ATOM 763 N N . VAL A 1 99 ? -7.711 -3.928 9.669 1.00 97.62 99 VAL A N 1
ATOM 764 C CA . VAL A 1 99 ? -6.433 -4.347 9.086 1.00 97.62 99 VAL A CA 1
ATOM 765 C C . VAL A 1 99 ? -6.685 -4.909 7.698 1.00 97.62 99 VAL A C 1
A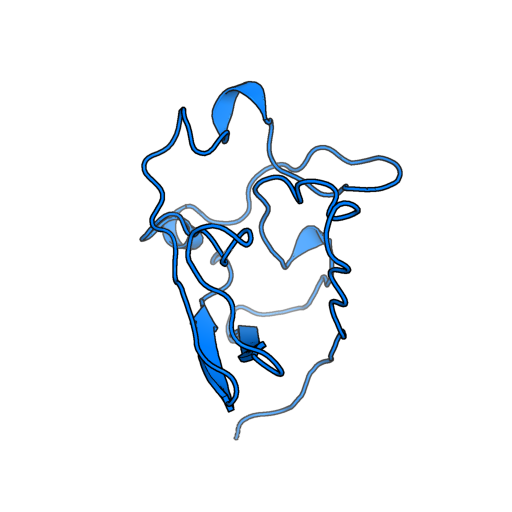TOM 767 O O . VAL A 1 99 ? -7.422 -5.886 7.544 1.00 97.62 99 VAL A O 1
ATOM 770 N N . ILE A 1 100 ? -6.046 -4.317 6.694 1.00 96.94 100 ILE A N 1
ATOM 771 C CA . ILE A 1 100 ? -6.051 -4.831 5.324 1.00 96.94 100 ILE A CA 1
ATOM 772 C C . ILE A 1 100 ? -4.771 -5.628 5.117 1.00 96.94 100 ILE A C 1
ATOM 774 O O . ILE A 1 100 ? -3.690 -5.118 5.385 1.00 96.94 100 ILE A O 1
ATOM 778 N N . PHE A 1 101 ? -4.894 -6.852 4.611 1.00 96.19 101 PHE A N 1
ATOM 779 C CA . PHE A 1 101 ? -3.761 -7.661 4.168 1.00 96.19 101 PHE A CA 1
ATOM 780 C C . PHE A 1 101 ? -3.726 -7.702 2.646 1.00 96.19 101 PHE A C 1
ATOM 782 O O . PHE A 1 101 ? -4.768 -7.903 2.013 1.00 96.19 101 PHE A O 1
ATOM 789 N N . PHE A 1 102 ? -2.543 -7.559 2.062 1.00 94.44 102 PHE A N 1
ATOM 790 C CA . PHE A 1 102 ? -2.346 -7.693 0.624 1.00 94.44 102 PHE A CA 1
ATOM 791 C C . PHE A 1 102 ? -0.991 -8.332 0.319 1.00 94.44 102 PHE A C 1
ATOM 793 O O . PHE A 1 102 ? -0.063 -8.321 1.123 1.00 94.44 102 PHE A O 1
ATOM 800 N N . SER A 1 103 ? -0.940 -9.008 -0.822 1.00 91.88 103 SER A N 1
ATOM 801 C CA . SER A 1 103 ? 0.208 -9.794 -1.259 1.00 91.88 103 SER A CA 1
ATOM 802 C C . SER A 1 103 ? 1.171 -8.953 -2.081 1.00 91.88 103 SER A C 1
ATOM 804 O O . SER A 1 103 ? 0.733 -8.221 -2.972 1.00 91.88 103 SER A O 1
ATOM 806 N N . GLU A 1 104 ? 2.459 -9.192 -1.880 1.00 87.25 104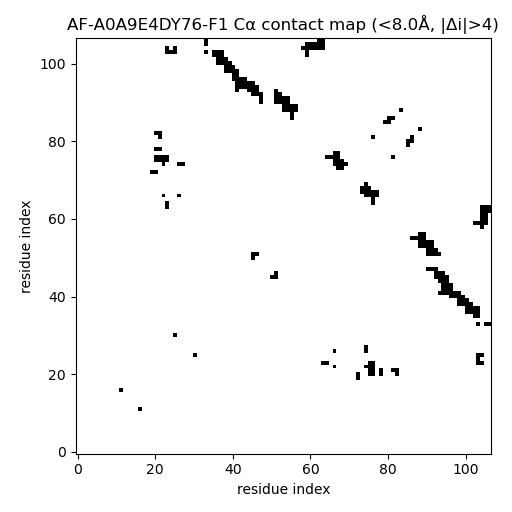 GLU A N 1
ATOM 807 C CA . GLU A 1 104 ? 3.507 -8.743 -2.789 1.00 87.25 104 GLU A CA 1
ATOM 808 C C . GLU A 1 104 ? 3.497 -9.567 -4.091 1.00 87.25 104 GLU A C 1
ATOM 810 O O . GLU A 1 104 ? 3.028 -10.714 -4.106 1.00 87.25 104 GLU A O 1
ATOM 815 N N . PRO A 1 105 ? 3.995 -9.012 -5.207 1.00 82.88 105 PRO A N 1
ATOM 816 C CA . PRO A 1 105 ? 4.139 -9.751 -6.450 1.00 82.88 105 PRO A CA 1
ATOM 817 C C . PRO A 1 105 ? 5.135 -10.905 -6.314 1.00 82.88 105 PRO A C 1
ATOM 819 O O . PRO A 1 105 ? 6.217 -10.746 -5.748 1.00 82.88 105 PRO A O 1
ATOM 822 N N . TYR A 1 106 ? 4.812 -12.059 -6.897 1.00 68.88 106 TYR A N 1
ATOM 823 C CA . TYR A 1 106 ? 5.755 -13.179 -6.969 1.00 68.88 106 TYR A CA 1
ATOM 824 C C . TYR A 1 106 ? 6.851 -12.894 -8.012 1.00 68.88 106 TYR A C 1
ATOM 826 O O . TYR A 1 106 ? 6.553 -12.372 -9.081 1.00 68.88 106 TYR A O 1
ATOM 834 N N . ARG A 1 107 ? 8.117 -13.232 -7.743 1.00 58.22 107 ARG A N 1
ATOM 835 C CA . ARG A 1 107 ? 9.146 -13.242 -8.802 1.00 58.22 107 ARG A CA 1
ATOM 836 C C . ARG A 1 107 ? 8.966 -14.418 -9.754 1.00 58.22 107 ARG A C 1
ATOM 838 O O . ARG A 1 107 ? 8.582 -15.507 -9.270 1.00 58.22 107 ARG A O 1
#

Secondary structure (DSSP, 8-state):
-------------TT------S--STTTS--SSS--EEEEE-SS-B-GGG--EEE-TTGGGG-PPPPBP-SSS-SB--HHHH-TTTS--EEE-B-TT-EEEEEPPP-

Radius of gyration: 14.18 Å; Cα contacts (8 Å, |Δi|>4): 138; chains: 1; bounding box: 29×38×32 Å